Protein AF-A0A973B634-F1 (afdb_monomer)

Sequence (126 aa):
HNEVVKLTFDPTQISLRESLEIFFVIHDPTTMNRQGNDAGTQYRSGIYWATHDQEKVVEHMLSEMTEAKLFSQPIVTEVQPLTNYWPAEDYHQDFFENNPNQGYCVAVAGPKVAKFRKTFIDRVRH

Secondary structure (DSSP, 8-state):
----------TTTS-HHHHHHHHHHHS-TTSTTEETTEESGGG--EEEESSHHHHHHHHHHHHHHHHTT-SSS----EEEE-----PPPGGGTT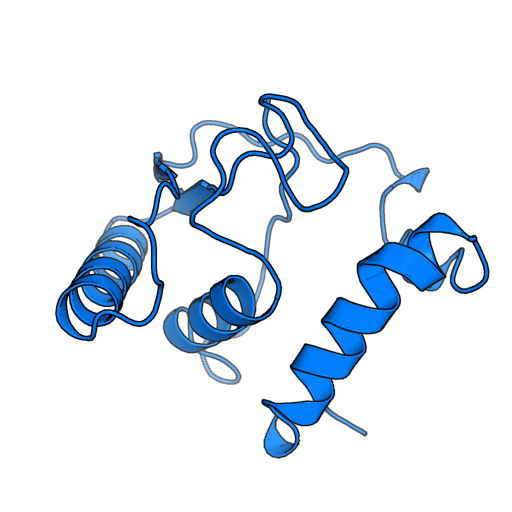HHHH-TTSHHIIIIIHHHHHHHHHH-GGG---

pLDDT: mean 88.32, std 9.32, range [44.12, 97.81]

Foldseek 3Di:
DADDDDDDDDCVLPNLLRVVVLVVQLFPQQDAQDTVVHHGNNHHAEDADADVVSLVSVVVVLVVCVVVCVDPHRGPYYYYHCPDDDDDDPCPPVVCVVCVPPPCNCVRVVVSVVSSCVVPVVSDDD

Mean predicted aligned error: 5.2 Å

Radius of gyration: 15.19 Å; Cα contacts (8 Å, |Δi|>4): 110; chains: 1; bounding box: 36×36×34 Å

Structure (mmCIF, N/CA/C/O backbone):
data_AF-A0A973B634-F1
#
_entry.id   AF-A0A973B634-F1
#
loop_
_atom_site.group_PDB
_atom_site.id
_atom_site.type_symbol
_atom_site.label_atom_id
_atom_site.label_alt_id
_atom_site.label_comp_id
_atom_site.label_asym_id
_atom_site.label_entity_id
_atom_site.label_seq_id
_atom_site.pdbx_PDB_ins_code
_atom_site.Cartn_x
_atom_site.Cartn_y
_atom_site.Cartn_z
_atom_site.occupancy
_atom_site.B_iso_or_equiv
_atom_site.auth_seq_id
_atom_site.auth_comp_id
_atom_site.auth_asym_id
_atom_site.auth_atom_id
_atom_site.pdbx_PDB_model_num
ATOM 1 N N . HIS A 1 1 ? 14.811 6.405 3.388 1.00 79.38 1 HIS A N 1
ATOM 2 C CA . HIS A 1 1 ? 14.100 5.647 2.336 1.00 79.38 1 HIS A CA 1
ATOM 3 C C . HIS A 1 1 ? 13.080 4.708 2.976 1.00 79.38 1 HIS A C 1
ATOM 5 O O . HIS A 1 1 ? 13.154 4.494 4.181 1.00 79.38 1 HIS A O 1
ATOM 11 N N . ASN A 1 2 ? 12.070 4.262 2.228 1.00 87.12 2 ASN A N 1
ATOM 12 C CA . ASN A 1 2 ? 11.141 3.199 2.634 1.00 87.12 2 ASN A CA 1
ATOM 13 C C . ASN A 1 2 ? 11.407 1.986 1.743 1.00 87.12 2 ASN A C 1
ATOM 15 O O . ASN A 1 2 ? 11.724 2.195 0.570 1.00 87.12 2 ASN A O 1
ATOM 19 N N . GLU A 1 3 ? 11.279 0.766 2.256 1.00 87.88 3 GLU A N 1
ATOM 20 C CA . GLU A 1 3 ? 11.226 -0.404 1.379 1.00 87.88 3 GLU A CA 1
ATOM 21 C C . GLU A 1 3 ? 9.875 -0.403 0.656 1.00 87.88 3 GLU A C 1
ATOM 23 O O . GLU A 1 3 ? 8.819 -0.296 1.279 1.00 87.88 3 GLU A O 1
ATOM 28 N N . VAL A 1 4 ? 9.904 -0.445 -0.676 1.00 90.31 4 VAL A N 1
ATOM 29 C CA . VAL A 1 4 ? 8.710 -0.274 -1.513 1.00 90.31 4 VAL A CA 1
ATOM 30 C C . VAL A 1 4 ? 8.726 -1.219 -2.699 1.00 90.31 4 VAL A C 1
ATOM 32 O O . VAL A 1 4 ? 9.782 -1.558 -3.231 1.00 90.31 4 VAL A O 1
ATOM 35 N N . VAL A 1 5 ? 7.532 -1.565 -3.175 1.00 90.31 5 VAL A N 1
ATOM 36 C CA . VAL A 1 5 ? 7.334 -2.234 -4.461 1.00 90.31 5 VAL A CA 1
ATOM 37 C C . VAL A 1 5 ? 6.740 -1.225 -5.435 1.00 90.31 5 VAL A C 1
ATOM 39 O O . VAL A 1 5 ? 5.686 -0.646 -5.172 1.00 90.31 5 VAL A O 1
ATOM 42 N N . LYS A 1 6 ? 7.400 -1.018 -6.579 1.00 91.88 6 LYS A N 1
ATOM 43 C CA . LYS A 1 6 ? 6.824 -0.245 -7.684 1.00 91.88 6 LYS A CA 1
ATOM 44 C C . LYS A 1 6 ? 5.951 -1.170 -8.525 1.00 91.88 6 LYS A C 1
ATOM 46 O O . LYS A 1 6 ? 6.465 -2.001 -9.267 1.00 91.88 6 LYS A O 1
ATOM 51 N N . LEU A 1 7 ? 4.636 -1.011 -8.421 1.00 90.44 7 LEU A N 1
ATOM 52 C CA . LEU A 1 7 ? 3.683 -1.843 -9.147 1.00 90.44 7 LEU A CA 1
ATOM 53 C C . LEU A 1 7 ? 3.359 -1.248 -10.524 1.00 90.44 7 LEU A C 1
ATOM 55 O O . LEU A 1 7 ? 2.997 -0.078 -10.634 1.00 90.44 7 LEU A O 1
ATOM 59 N N . THR A 1 8 ? 3.447 -2.074 -11.565 1.00 89.81 8 THR A N 1
ATOM 60 C CA . THR A 1 8 ? 2.878 -1.793 -12.891 1.00 89.81 8 THR A CA 1
ATOM 61 C C . THR A 1 8 ? 1.790 -2.824 -13.150 1.00 89.81 8 THR A C 1
ATOM 63 O O . THR A 1 8 ? 2.036 -4.017 -12.992 1.00 89.81 8 THR A O 1
ATOM 66 N N . PHE A 1 9 ? 0.589 -2.380 -13.511 1.00 89.00 9 PHE A N 1
ATOM 67 C CA . PHE A 1 9 ? -0.564 -3.257 -13.703 1.00 89.00 9 PHE A CA 1
ATOM 68 C C . PHE A 1 9 ? -1.429 -2.781 -14.872 1.00 89.00 9 PHE A C 1
ATOM 70 O O . PHE A 1 9 ? -1.386 -1.612 -15.257 1.00 89.00 9 PHE A O 1
ATOM 77 N N . ASP A 1 10 ? -2.212 -3.700 -15.434 1.00 90.44 10 ASP A N 1
ATOM 78 C CA . ASP A 1 10 ? -3.198 -3.406 -16.471 1.00 90.44 10 ASP A CA 1
ATOM 79 C C . ASP A 1 10 ? -4.553 -3.070 -15.817 1.00 90.44 10 ASP A C 1
ATOM 81 O O . ASP A 1 10 ? -5.173 -3.966 -15.227 1.00 90.44 10 ASP A O 1
ATOM 85 N N . PRO A 1 11 ? -5.040 -1.816 -15.926 1.00 90.3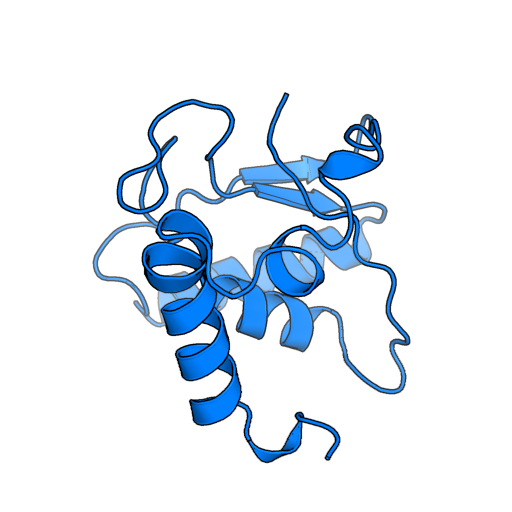1 11 PRO A N 1
ATOM 86 C CA . PRO A 1 11 ? -6.283 -1.387 -15.292 1.00 90.31 11 PRO A CA 1
ATOM 87 C C . PRO A 1 11 ? -7.532 -2.093 -15.839 1.00 90.31 11 PRO A C 1
ATOM 89 O O . PRO A 1 11 ? -8.582 -2.032 -15.204 1.00 90.31 11 PRO A O 1
ATOM 92 N N . THR A 1 12 ? -7.445 -2.768 -16.992 1.00 92.94 12 THR A N 1
ATOM 93 C CA . THR A 1 12 ? -8.550 -3.575 -17.538 1.00 92.94 12 THR A CA 1
ATOM 94 C C . THR A 1 12 ? -8.678 -4.943 -16.863 1.00 92.94 12 THR A C 1
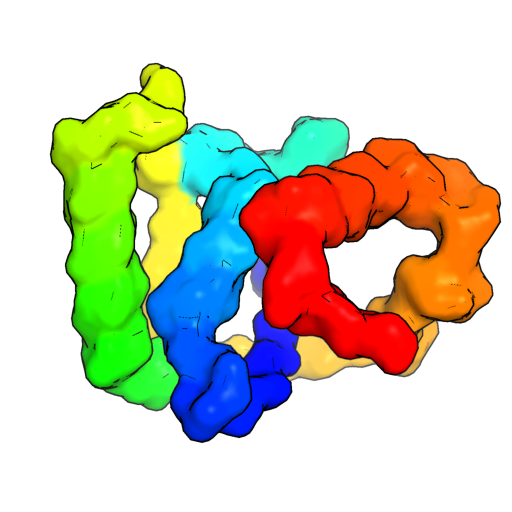ATOM 96 O O . THR A 1 12 ? -9.732 -5.572 -16.940 1.00 92.94 12 THR A O 1
ATOM 99 N N . GLN A 1 13 ? -7.624 -5.402 -16.182 1.00 92.12 13 GLN A N 1
ATOM 100 C CA . GLN A 1 13 ? -7.584 -6.692 -15.489 1.00 92.12 13 GLN A CA 1
ATOM 101 C C . GLN A 1 13 ? -7.759 -6.530 -13.973 1.00 92.12 13 GLN A C 1
ATOM 103 O O . GLN A 1 13 ? -8.457 -7.331 -13.341 1.00 92.12 13 GLN A O 1
ATOM 108 N N . ILE A 1 14 ? -7.137 -5.495 -13.400 1.00 92.62 14 ILE A N 1
ATOM 109 C CA . ILE A 1 14 ? -7.216 -5.156 -11.979 1.00 92.62 14 ILE A CA 1
ATOM 110 C C . ILE A 1 14 ? -7.214 -3.640 -11.796 1.00 92.62 14 ILE A C 1
ATOM 112 O O . ILE A 1 14 ? -6.376 -2.930 -12.346 1.00 92.62 14 ILE A O 1
ATOM 116 N N . SER A 1 15 ? -8.150 -3.129 -11.007 1.00 94.94 15 SER A N 1
ATOM 117 C CA . SER A 1 15 ? -8.202 -1.707 -10.685 1.00 94.94 15 SER A CA 1
ATOM 118 C C . SER A 1 15 ? -7.171 -1.325 -9.615 1.00 94.94 15 SER A C 1
ATOM 120 O O . SER A 1 15 ? -6.677 -2.155 -8.843 1.00 94.94 15 SER A O 1
ATOM 122 N N . LEU A 1 16 ? -6.877 -0.024 -9.515 1.00 95.12 16 LEU A N 1
ATOM 123 C CA . LEU A 1 16 ? -6.080 0.501 -8.405 1.00 95.12 16 LEU A CA 1
ATOM 124 C C . LEU A 1 16 ? -6.721 0.163 -7.054 1.00 95.12 16 LEU A C 1
ATOM 126 O O . LEU A 1 16 ? -6.022 -0.252 -6.136 1.00 95.12 16 LEU A O 1
ATOM 130 N N . ARG A 1 17 ? -8.046 0.308 -6.943 1.00 94.75 17 ARG A N 1
ATOM 131 C CA . ARG A 1 17 ? -8.776 0.017 -5.708 1.00 94.75 17 ARG A CA 1
ATOM 132 C C . ARG A 1 17 ? -8.568 -1.426 -5.261 1.00 94.75 17 ARG A C 1
ATOM 134 O O . ARG A 1 17 ? -8.218 -1.655 -4.114 1.00 94.75 17 ARG A O 1
ATOM 141 N N . GLU A 1 18 ? -8.693 -2.381 -6.171 1.00 92.69 18 GLU A N 1
ATOM 142 C CA . GLU A 1 18 ? -8.483 -3.798 -5.850 1.00 92.69 18 GLU A CA 1
ATOM 143 C C . GLU A 1 18 ? -7.031 -4.084 -5.453 1.00 92.69 18 GLU A C 1
ATOM 145 O O . GLU A 1 18 ? -6.770 -4.858 -4.535 1.00 92.69 18 GLU A O 1
ATOM 150 N N . SER A 1 19 ? -6.070 -3.409 -6.088 1.00 94.50 19 SER A N 1
ATOM 151 C CA . SER A 1 19 ? -4.657 -3.503 -5.700 1.00 94.50 19 SER A CA 1
ATOM 152 C C . SER A 1 19 ? -4.428 -2.994 -4.268 1.00 94.50 19 SER A C 1
ATOM 154 O O . SER A 1 19 ? -3.667 -3.591 -3.504 1.00 94.50 19 SER A O 1
ATOM 156 N N . LEU A 1 20 ? -5.118 -1.919 -3.877 1.00 95.12 20 LEU A N 1
ATOM 157 C CA . LEU A 1 20 ? -5.087 -1.380 -2.518 1.00 95.12 20 LEU A CA 1
ATOM 158 C C . LEU A 1 20 ? -5.816 -2.290 -1.516 1.00 95.12 20 LEU A C 1
ATOM 160 O O . LEU A 1 20 ? -5.339 -2.469 -0.398 1.00 95.12 20 LEU A O 1
ATOM 164 N N . GLU A 1 21 ? -6.925 -2.922 -1.901 1.00 93.25 21 GLU A N 1
ATOM 165 C CA . GLU A 1 21 ? -7.610 -3.926 -1.070 1.00 93.25 21 GLU A CA 1
ATOM 166 C C . GLU A 1 21 ? -6.673 -5.086 -0.745 1.00 93.25 21 GLU A C 1
ATOM 168 O O . GLU A 1 21 ? -6.542 -5.479 0.415 1.00 93.25 21 GLU A O 1
ATOM 173 N N . ILE A 1 22 ? -5.940 -5.577 -1.746 1.00 92.12 22 ILE A N 1
ATOM 174 C CA . ILE A 1 22 ? -4.911 -6.596 -1.545 1.00 92.12 22 ILE A CA 1
ATOM 175 C C . ILE A 1 22 ? -3.838 -6.086 -0.583 1.00 92.12 22 ILE A C 1
ATOM 177 O O . ILE A 1 22 ? -3.521 -6.783 0.383 1.00 92.12 22 ILE A O 1
ATOM 181 N N . PHE A 1 23 ? -3.319 -4.874 -0.804 1.00 94.25 23 PHE A N 1
ATOM 182 C CA . PHE A 1 23 ? -2.325 -4.245 0.066 1.00 94.25 23 PHE A CA 1
ATOM 183 C C . PHE A 1 23 ? -2.785 -4.246 1.530 1.00 94.25 23 PHE A C 1
ATOM 185 O O . PHE A 1 23 ? -2.087 -4.802 2.379 1.00 94.25 23 PHE A O 1
ATOM 192 N N . PHE A 1 24 ? -3.979 -3.737 1.835 1.00 93.12 24 PHE A N 1
ATOM 193 C CA . PHE A 1 24 ? -4.507 -3.687 3.205 1.00 93.12 24 PHE A CA 1
ATOM 194 C C . PHE A 1 24 ? -4.899 -5.054 3.787 1.00 93.12 24 PHE A C 1
ATOM 196 O O . PHE A 1 24 ? -4.972 -5.205 5.005 1.00 93.12 24 PHE A O 1
ATOM 203 N N . VAL A 1 25 ? -5.111 -6.078 2.955 1.00 90.56 25 VAL A N 1
ATOM 204 C CA . VAL A 1 25 ? -5.311 -7.454 3.429 1.00 90.56 25 VAL A CA 1
ATOM 205 C C . VAL A 1 25 ? -3.990 -8.091 3.866 1.00 90.56 25 VAL A C 1
ATOM 207 O O . VAL A 1 25 ? -3.986 -8.855 4.834 1.00 90.56 25 VAL A O 1
ATOM 210 N N . ILE A 1 26 ? -2.870 -7.821 3.191 1.00 88.25 26 ILE A N 1
ATOM 211 C CA . ILE A 1 26 ? -1.614 -8.574 3.385 1.00 88.25 26 ILE A CA 1
ATOM 212 C C . ILE A 1 26 ? -0.608 -7.937 4.359 1.00 88.25 26 ILE A C 1
ATOM 214 O O . ILE A 1 26 ? 0.411 -8.563 4.662 1.00 88.25 26 ILE A O 1
ATOM 218 N N . HIS A 1 27 ? -0.866 -6.735 4.874 1.00 91.12 27 HIS A N 1
ATOM 219 C CA . HIS A 1 27 ? -0.053 -6.104 5.923 1.00 91.12 27 HIS A CA 1
ATOM 220 C C . HIS A 1 27 ? -0.937 -5.393 6.958 1.00 91.12 27 HIS A C 1
ATOM 222 O O . HIS A 1 27 ? -2.109 -5.142 6.696 1.00 91.12 27 HIS A O 1
ATOM 228 N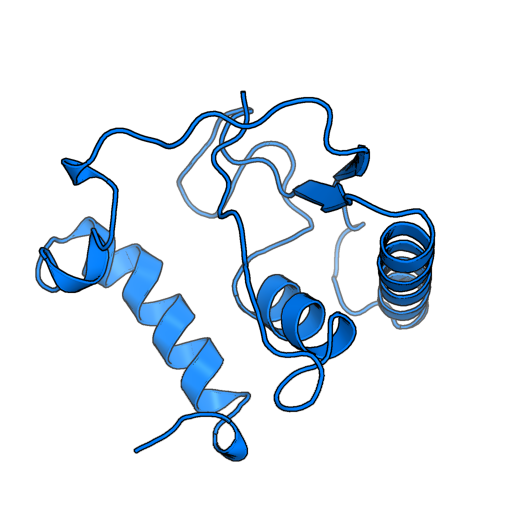 N . ASP A 1 28 ? -0.383 -5.094 8.134 1.00 92.94 28 ASP A N 1
ATOM 229 C CA . ASP A 1 28 ? -1.049 -4.297 9.167 1.00 92.94 28 ASP A CA 1
ATOM 230 C C . ASP A 1 28 ? -0.788 -2.793 8.941 1.00 92.94 28 ASP A C 1
ATOM 232 O O . ASP A 1 28 ? 0.356 -2.352 9.093 1.00 92.94 28 ASP A O 1
ATOM 236 N N . PRO A 1 29 ? -1.804 -1.988 8.582 1.00 95.69 29 PRO A N 1
ATOM 237 C CA . PRO A 1 29 ? -1.635 -0.561 8.322 1.00 95.69 29 PRO A CA 1
ATOM 238 C C . PRO A 1 29 ? -1.691 0.302 9.592 1.00 95.69 29 PRO A C 1
ATOM 240 O O . PRO A 1 29 ? -1.689 1.528 9.495 1.00 95.69 29 PRO A O 1
ATOM 243 N N . THR A 1 30 ? -1.785 -0.303 10.780 1.00 96.19 30 THR A N 1
ATOM 244 C CA . THR A 1 30 ? -1.949 0.412 12.058 1.00 96.19 30 THR A CA 1
ATOM 245 C C . THR A 1 30 ? -0.659 0.512 12.873 1.00 96.19 30 THR A C 1
ATOM 247 O O . THR A 1 30 ? -0.588 1.242 13.863 1.00 96.19 30 THR A O 1
ATOM 250 N N . THR A 1 31 ? 0.403 -0.180 12.451 1.00 94.25 31 THR A N 1
ATOM 251 C CA . THR A 1 31 ? 1.687 -0.213 13.154 1.00 94.25 31 THR A CA 1
ATOM 252 C C . THR A 1 31 ? 2.679 0.797 12.579 1.00 94.25 31 THR A C 1
ATOM 254 O O . THR A 1 31 ? 3.240 0.618 11.497 1.00 94.25 31 THR A O 1
ATOM 257 N N . MET A 1 32 ? 2.951 1.864 13.333 1.00 94.56 32 MET A N 1
ATOM 258 C CA . MET A 1 32 ? 3.915 2.893 12.929 1.00 94.56 32 MET A CA 1
ATOM 259 C C . MET A 1 32 ? 5.343 2.324 12.876 1.00 94.56 32 MET A C 1
ATOM 261 O O . MET A 1 32 ? 5.826 1.773 13.866 1.00 94.56 32 MET A O 1
ATOM 265 N N . ASN A 1 33 ? 6.032 2.505 11.740 1.00 94.06 33 ASN A N 1
ATOM 266 C CA . ASN A 1 33 ? 7.432 2.098 11.525 1.00 94.06 33 ASN A CA 1
ATOM 267 C C . ASN A 1 33 ? 7.718 0.624 11.882 1.00 94.06 33 ASN A C 1
ATOM 269 O O . ASN A 1 33 ? 8.769 0.302 12.445 1.00 94.06 33 ASN A O 1
ATOM 273 N N . ARG A 1 34 ? 6.757 -0.271 11.622 1.00 92.94 34 ARG A N 1
ATOM 274 C CA . ARG A 1 34 ? 6.879 -1.699 11.919 1.00 92.94 34 ARG A CA 1
ATOM 275 C C . ARG A 1 34 ? 5.948 -2.526 11.045 1.00 92.94 34 ARG A C 1
ATOM 277 O O . ARG A 1 34 ? 4.825 -2.105 10.775 1.00 92.94 34 ARG A O 1
ATOM 284 N N . GLN A 1 35 ? 6.375 -3.740 10.712 1.00 90.50 35 GLN A N 1
ATOM 285 C CA . GLN A 1 35 ? 5.503 -4.773 10.179 1.00 90.50 35 GLN A CA 1
ATOM 286 C C . GLN A 1 35 ? 5.846 -6.144 10.772 1.00 90.50 35 GLN A C 1
ATOM 288 O O . GLN A 1 35 ? 6.892 -6.721 10.492 1.00 90.50 35 GLN A O 1
ATOM 293 N N . GLY A 1 36 ? 4.971 -6.665 11.636 1.00 88.94 36 GLY A N 1
ATOM 294 C CA . GLY A 1 36 ? 5.277 -7.861 12.423 1.00 88.94 36 GLY A CA 1
ATOM 295 C C . GLY A 1 36 ? 6.543 -7.673 13.268 1.00 88.94 36 GLY A C 1
ATOM 296 O O . GLY A 1 36 ? 6.604 -6.769 14.103 1.00 88.94 36 GLY A O 1
ATOM 297 N N . ASN A 1 37 ? 7.550 -8.517 13.035 1.00 88.38 37 ASN A N 1
ATOM 298 C CA . ASN A 1 37 ? 8.832 -8.465 13.746 1.00 88.38 37 ASN A CA 1
ATOM 299 C C . ASN A 1 37 ? 9.827 -7.456 13.148 1.00 88.38 37 ASN A C 1
ATOM 301 O O . ASN A 1 37 ? 10.834 -7.155 13.790 1.00 88.38 37 ASN A O 1
ATOM 305 N N . ASP A 1 38 ? 9.545 -6.909 11.965 1.00 86.88 38 ASP A N 1
ATOM 306 C CA . ASP A 1 38 ? 10.441 -5.988 11.269 1.00 86.88 38 ASP A CA 1
ATOM 307 C C . ASP A 1 38 ? 10.160 -4.556 11.743 1.00 86.88 38 ASP A C 1
ATOM 309 O O . ASP A 1 38 ? 9.082 -4.011 11.504 1.00 86.88 38 ASP A O 1
ATOM 313 N N . ALA A 1 39 ? 11.099 -3.950 12.476 1.00 92.31 39 ALA A N 1
ATOM 314 C CA . ALA A 1 39 ? 10.941 -2.632 13.098 1.00 92.31 39 ALA A CA 1
ATOM 315 C C . ALA A 1 39 ? 11.981 -1.630 12.579 1.00 92.31 39 ALA A C 1
ATOM 317 O O . ALA A 1 39 ? 13.172 -1.927 12.518 1.00 92.31 39 ALA A O 1
ATOM 318 N N . GLY A 1 40 ? 11.526 -0.430 12.222 1.00 91.81 40 GLY A N 1
ATOM 319 C CA . GLY A 1 40 ? 12.345 0.603 11.593 1.00 91.81 40 GLY A CA 1
ATOM 320 C C . GLY A 1 40 ? 11.522 1.473 10.647 1.00 91.81 40 GLY A C 1
ATOM 321 O O . GLY A 1 40 ? 10.480 1.058 10.139 1.00 91.81 40 GLY A O 1
ATOM 322 N N . THR A 1 41 ? 11.977 2.702 10.399 1.00 91.62 41 THR A N 1
ATOM 323 C CA . THR A 1 41 ? 11.265 3.629 9.503 1.00 91.62 41 THR A CA 1
ATOM 324 C C . THR A 1 41 ? 11.159 3.079 8.085 1.00 91.62 41 THR A C 1
ATOM 326 O O . THR A 1 41 ? 10.194 3.391 7.398 1.00 91.62 41 THR A O 1
ATOM 329 N N . GLN A 1 42 ? 12.084 2.221 7.656 1.00 90.62 42 GLN A N 1
ATOM 330 C CA . GLN A 1 42 ? 12.057 1.534 6.366 1.00 90.62 42 GLN A CA 1
ATOM 331 C C . GLN A 1 42 ? 10.939 0.487 6.208 1.00 90.62 42 GLN A C 1
ATOM 333 O O . GLN A 1 42 ? 10.735 0.020 5.096 1.00 90.62 42 GLN A O 1
ATOM 338 N N . TYR A 1 43 ? 10.221 0.140 7.285 1.00 91.25 43 TYR A N 1
ATOM 339 C CA . TYR A 1 43 ? 9.098 -0.814 7.279 1.00 91.25 43 TYR A CA 1
ATOM 340 C C . TYR A 1 43 ? 7.742 -0.145 7.517 1.00 91.25 43 TYR A C 1
ATOM 342 O O . TYR A 1 43 ? 6.765 -0.800 7.888 1.00 91.25 43 TYR A O 1
ATOM 350 N N . ARG A 1 44 ? 7.671 1.180 7.381 1.00 95.94 44 ARG A N 1
ATOM 351 C CA . ARG A 1 44 ? 6.417 1.913 7.566 1.00 95.94 44 ARG A CA 1
ATOM 352 C C . ARG A 1 44 ? 5.465 1.651 6.399 1.00 95.94 44 ARG A C 1
ATOM 354 O O . ARG A 1 44 ? 5.882 1.591 5.243 1.00 95.94 44 ARG A O 1
ATOM 361 N N . SER A 1 45 ? 4.175 1.542 6.707 1.00 96.75 45 SER A N 1
ATOM 362 C CA . SER A 1 45 ? 3.129 1.482 5.684 1.00 96.75 45 SER A CA 1
ATOM 363 C C . SER A 1 45 ? 3.067 2.816 4.936 1.00 96.75 45 SER A C 1
ATOM 365 O O . SER A 1 45 ? 2.966 3.871 5.565 1.00 96.75 45 SER A O 1
ATOM 367 N N . GLY A 1 46 ? 3.138 2.774 3.606 1.00 96.62 46 GLY A N 1
ATOM 368 C CA . GLY A 1 46 ? 3.093 3.969 2.771 1.00 96.62 46 GLY A CA 1
ATOM 369 C C . GLY A 1 46 ? 2.605 3.686 1.357 1.00 96.62 46 GLY A C 1
ATOM 370 O O . GLY A 1 46 ? 2.888 2.629 0.793 1.00 96.62 46 GLY A O 1
ATOM 371 N N . ILE A 1 47 ? 1.877 4.647 0.796 1.00 97.44 47 ILE A N 1
ATOM 372 C CA . ILE A 1 47 ? 1.387 4.655 -0.580 1.00 97.44 47 ILE A CA 1
ATOM 373 C C . ILE A 1 47 ? 1.894 5.929 -1.251 1.00 97.44 47 ILE A C 1
ATOM 375 O O . ILE A 1 47 ? 1.591 7.043 -0.818 1.00 97.44 47 ILE A O 1
ATOM 379 N N . TYR A 1 48 ? 2.654 5.752 -2.331 1.00 97.19 48 TYR A N 1
ATOM 380 C CA . TYR A 1 48 ? 3.234 6.854 -3.092 1.00 97.19 48 TYR A CA 1
ATOM 381 C C . TYR A 1 48 ? 2.617 6.912 -4.481 1.00 97.19 48 TYR A C 1
ATOM 383 O O . TYR A 1 48 ? 2.799 5.997 -5.285 1.00 97.19 48 TYR A O 1
ATOM 391 N N . TRP A 1 49 ? 1.868 7.973 -4.754 1.00 96.50 49 TRP A N 1
ATOM 392 C CA . TRP A 1 49 ? 1.080 8.100 -5.976 1.00 96.50 49 TRP A CA 1
ATOM 393 C C . TRP A 1 49 ? 1.808 8.916 -7.048 1.00 96.50 49 TRP A C 1
ATOM 395 O O . TRP A 1 49 ? 2.584 9.824 -6.756 1.00 96.50 49 TRP A O 1
ATOM 405 N N . ALA A 1 50 ? 1.554 8.588 -8.314 1.00 95.06 50 ALA A N 1
ATOM 406 C CA . ALA A 1 50 ? 2.115 9.282 -9.473 1.00 95.06 50 ALA A CA 1
ATOM 407 C C . ALA A 1 50 ? 1.155 10.329 -10.060 1.00 95.06 50 ALA A C 1
ATOM 409 O O . ALA A 1 50 ? 1.598 11.247 -10.748 1.00 95.06 50 ALA A O 1
ATOM 410 N N . THR A 1 51 ? -0.152 10.202 -9.810 1.00 96.00 51 THR A N 1
ATOM 411 C CA . THR A 1 51 ? -1.167 11.155 -10.278 1.00 96.00 51 THR A CA 1
ATOM 412 C C . THR A 1 51 ? -2.171 11.486 -9.176 1.00 96.00 51 THR A C 1
ATOM 414 O O . THR A 1 51 ? -2.422 10.680 -8.282 1.00 96.00 51 THR A O 1
ATOM 417 N N . HIS A 1 52 ? -2.792 12.662 -9.272 1.00 96.62 52 HIS A N 1
ATOM 418 C CA . HIS A 1 52 ? -3.793 13.123 -8.306 1.00 96.62 52 HIS A CA 1
ATOM 419 C C . HIS A 1 52 ? -5.072 12.260 -8.300 1.00 96.62 52 HIS A C 1
ATOM 421 O O . HIS A 1 52 ? -5.754 12.151 -7.287 1.00 96.62 52 HIS A O 1
ATOM 427 N N . ASP A 1 53 ? -5.398 11.584 -9.405 1.00 96.38 53 ASP A N 1
ATOM 428 C CA . ASP A 1 53 ? -6.525 10.643 -9.416 1.00 96.38 53 ASP A CA 1
ATOM 429 C C . ASP A 1 53 ? -6.232 9.392 -8.577 1.00 96.38 53 ASP A C 1
ATOM 431 O O . ASP A 1 53 ? -7.138 8.852 -7.945 1.00 96.38 53 ASP A O 1
ATOM 435 N N . GLN A 1 54 ? -4.970 8.953 -8.509 1.00 97.12 54 GLN A N 1
ATOM 436 C CA . GLN A 1 54 ? -4.574 7.865 -7.613 1.00 97.12 54 GLN A CA 1
ATOM 437 C C . GLN A 1 54 ? -4.682 8.294 -6.147 1.00 97.12 54 GLN A C 1
ATOM 439 O O . GLN A 1 54 ? -5.199 7.527 -5.339 1.00 97.12 54 GLN A O 1
ATOM 444 N N . GLU A 1 55 ? -4.251 9.516 -5.816 1.00 97.62 55 GLU A N 1
ATOM 445 C CA . GLU A 1 55 ? -4.395 10.097 -4.473 1.00 97.62 55 GLU A CA 1
ATOM 446 C C . GLU A 1 55 ? -5.851 10.044 -3.999 1.00 97.62 55 GLU A C 1
ATOM 448 O O . GLU A 1 55 ? -6.131 9.459 -2.956 1.00 97.62 55 GLU A O 1
ATOM 453 N N . LYS A 1 56 ? -6.792 10.534 -4.815 1.00 97.81 56 LYS A N 1
ATOM 454 C CA . LYS A 1 56 ? -8.226 10.518 -4.481 1.00 97.81 56 LYS A CA 1
ATOM 455 C C . LYS A 1 56 ? -8.758 9.118 -4.195 1.00 97.81 56 LYS A C 1
ATOM 457 O O . LYS A 1 56 ? -9.553 8.942 -3.276 1.00 97.81 56 LYS A O 1
ATOM 462 N N . VAL A 1 57 ? -8.347 8.120 -4.980 1.00 97.62 57 VAL A N 1
ATOM 463 C CA . VAL A 1 57 ? -8.766 6.724 -4.764 1.00 97.62 57 VAL A CA 1
ATOM 464 C C . VAL A 1 57 ? -8.255 6.210 -3.418 1.00 97.62 57 VAL A C 1
ATOM 466 O O . VAL A 1 57 ? -9.003 5.544 -2.701 1.00 97.62 57 VAL A O 1
ATOM 469 N N . VAL A 1 58 ? -7.009 6.535 -3.065 1.00 97.44 58 VAL A N 1
ATOM 470 C CA . VAL A 1 58 ? -6.393 6.133 -1.793 1.00 97.44 58 VAL A CA 1
ATOM 471 C C . VAL A 1 58 ? -7.082 6.819 -0.615 1.00 97.44 58 VAL A C 1
ATOM 473 O O . VAL A 1 58 ? -7.482 6.143 0.328 1.00 97.44 58 VAL A O 1
ATOM 476 N N . GLU A 1 59 ? -7.267 8.138 -0.675 1.00 97.75 59 GLU A N 1
ATOM 477 C CA . GLU A 1 59 ? -7.922 8.909 0.387 1.00 97.75 59 GLU A CA 1
ATOM 478 C C . GLU A 1 59 ? -9.364 8.455 0.618 1.00 97.75 59 GLU A C 1
ATOM 480 O O . GLU A 1 59 ? -9.770 8.235 1.760 1.00 97.75 59 GLU A O 1
ATOM 485 N N . HIS A 1 60 ? -10.123 8.246 -0.462 1.00 97.75 60 HIS A N 1
ATOM 486 C CA . HIS A 1 60 ? -11.494 7.753 -0.373 1.00 97.75 60 HIS A CA 1
ATOM 487 C C . HIS A 1 60 ? -11.549 6.381 0.304 1.00 97.75 60 HIS A C 1
ATOM 489 O O . HIS A 1 60 ? -12.333 6.173 1.228 1.00 97.75 60 HIS A O 1
ATOM 495 N N . MET A 1 61 ? -10.667 5.462 -0.099 1.00 97.25 61 MET A N 1
ATOM 496 C CA . MET A 1 61 ? -10.586 4.140 0.512 1.00 97.25 61 MET A CA 1
ATOM 497 C C . MET A 1 61 ? -10.219 4.215 2.001 1.00 97.25 61 MET A C 1
ATOM 499 O O . MET A 1 61 ? -10.851 3.547 2.816 1.00 97.25 61 MET A O 1
ATOM 503 N N . LEU A 1 62 ? -9.246 5.046 2.387 1.00 97.19 62 LEU A N 1
ATOM 504 C CA . LEU A 1 62 ? -8.878 5.236 3.794 1.00 97.19 62 LEU A CA 1
ATOM 505 C C . LEU A 1 62 ? -10.041 5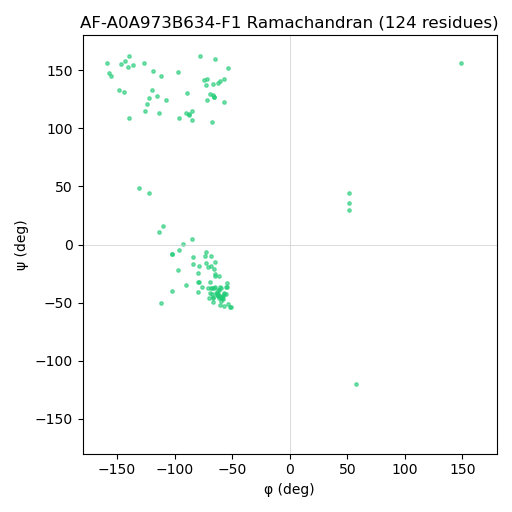.790 4.630 1.00 97.19 62 LEU A C 1
ATOM 507 O O . LEU A 1 62 ? -10.232 5.340 5.766 1.00 97.19 62 LEU A O 1
ATOM 511 N N . SER A 1 63 ? -10.833 6.715 4.074 1.00 97.31 63 SER A N 1
ATOM 512 C CA . SER A 1 63 ? -12.048 7.229 4.723 1.00 97.31 63 SER A CA 1
ATOM 513 C C . SER A 1 63 ? -13.055 6.108 4.966 1.00 97.31 63 SER A C 1
ATOM 515 O O . SER A 1 63 ? -13.448 5.879 6.108 1.00 97.31 63 SER A O 1
ATOM 517 N N . GLU A 1 64 ? -13.394 5.334 3.929 1.00 97.12 64 GLU A N 1
ATOM 518 C CA . GLU A 1 64 ? -14.344 4.218 4.026 1.00 97.12 64 GLU A CA 1
ATOM 519 C C . GLU A 1 64 ? -13.904 3.176 5.065 1.00 97.12 64 GLU A C 1
ATOM 521 O O . GLU A 1 64 ? -14.707 2.726 5.883 1.00 97.12 64 GLU A O 1
ATOM 526 N N . MET A 1 65 ? -12.619 2.808 5.080 1.00 96.06 65 MET A N 1
ATOM 527 C CA . MET A 1 65 ? -12.079 1.836 6.038 1.00 96.06 65 MET A CA 1
ATOM 528 C C . MET A 1 65 ? -12.120 2.356 7.482 1.00 96.06 65 MET A C 1
ATOM 530 O O . MET A 1 65 ? -12.378 1.583 8.412 1.00 96.06 65 MET A O 1
ATOM 534 N N . THR A 1 66 ? -11.868 3.654 7.667 1.00 94.94 66 THR A N 1
ATOM 535 C CA . THR A 1 66 ? -11.908 4.323 8.974 1.00 94.94 66 THR A CA 1
ATOM 536 C C . THR A 1 66 ? -13.342 4.422 9.491 1.00 94.94 66 THR A C 1
ATOM 538 O O . THR A 1 66 ? -13.609 4.064 10.639 1.00 94.94 66 THR A O 1
ATOM 541 N N . GLU A 1 67 ? -14.280 4.840 8.642 1.00 96.94 67 GLU A N 1
ATOM 542 C CA . GLU A 1 67 ? -15.710 4.926 8.959 1.00 96.94 67 GLU A CA 1
ATOM 543 C C . GLU A 1 67 ? -16.305 3.553 9.288 1.00 96.94 67 GLU A C 1
ATOM 545 O O . GLU A 1 67 ? -17.026 3.403 10.278 1.00 96.94 67 GLU A O 1
ATOM 550 N N . ALA A 1 68 ? -15.936 2.529 8.515 1.00 95.69 68 ALA A N 1
ATOM 551 C CA . ALA A 1 68 ? -16.342 1.146 8.746 1.00 95.69 68 ALA A CA 1
ATOM 552 C C . ALA A 1 68 ? -15.646 0.490 9.954 1.00 95.69 68 ALA A C 1
ATOM 554 O O . ALA A 1 68 ? -16.006 -0.629 10.323 1.00 95.69 68 ALA A O 1
ATOM 555 N N . LYS A 1 69 ? -14.667 1.163 10.582 1.00 93.81 69 LYS A N 1
ATOM 556 C CA . LYS A 1 69 ? -13.876 0.656 11.718 1.00 93.81 69 LYS A CA 1
ATOM 557 C C . LYS A 1 69 ? -13.276 -0.727 11.447 1.00 93.81 69 LYS A C 1
ATOM 559 O O . LYS A 1 69 ? -13.322 -1.613 12.301 1.00 93.81 69 LYS A O 1
ATOM 564 N N . LEU A 1 70 ? -12.714 -0.916 10.251 1.00 92.25 70 LEU A N 1
ATOM 565 C CA . LEU A 1 70 ? -12.157 -2.212 9.840 1.00 92.25 70 LEU A CA 1
ATOM 566 C C . LEU A 1 70 ? -10.938 -2.639 10.667 1.00 92.25 70 LEU A C 1
ATOM 568 O O . LEU A 1 70 ? -10.637 -3.831 10.740 1.00 92.25 70 LEU A O 1
ATOM 572 N N . PHE A 1 71 ? -10.261 -1.688 11.312 1.00 92.25 71 PHE A N 1
ATOM 573 C CA . PHE A 1 71 ? -9.154 -1.951 12.222 1.00 92.25 71 PHE A CA 1
ATOM 574 C C . PHE A 1 71 ? -9.466 -1.461 13.634 1.00 92.25 71 PHE A C 1
ATOM 576 O O . PHE A 1 71 ? -10.168 -0.472 13.838 1.00 92.25 71 PHE A O 1
ATOM 583 N N . SER A 1 72 ? -8.904 -2.157 14.624 1.00 90.62 72 SER A N 1
ATOM 584 C CA . SER A 1 72 ? -9.040 -1.813 16.044 1.00 90.62 72 SER A CA 1
ATOM 585 C C . SER A 1 72 ? -8.236 -0.574 16.449 1.00 90.62 72 SER A C 1
ATOM 587 O O . SER A 1 72 ? -8.473 -0.018 17.520 1.00 90.62 72 SER A O 1
ATOM 589 N N . GLN A 1 73 ? -7.285 -0.161 15.612 1.00 94.81 73 GLN A N 1
ATOM 590 C CA . GLN A 1 73 ? -6.423 1.001 15.794 1.00 94.81 73 GLN A CA 1
ATOM 591 C C . GLN A 1 73 ? -6.502 1.905 14.556 1.00 94.81 73 GLN A C 1
ATOM 593 O O . GLN A 1 73 ? -6.828 1.414 13.470 1.00 94.81 73 GLN A O 1
ATOM 598 N N . PRO A 1 74 ? -6.206 3.211 14.690 1.00 96.00 74 PRO A N 1
ATOM 599 C CA . PRO A 1 74 ? -6.166 4.119 13.550 1.00 96.00 74 PRO A CA 1
ATOM 600 C C . PRO A 1 74 ? -5.176 3.652 12.479 1.00 96.00 74 PRO A C 1
ATOM 602 O O . PRO A 1 74 ? -4.089 3.165 12.792 1.00 96.00 74 PRO A O 1
ATOM 605 N N . ILE A 1 75 ? -5.542 3.843 11.213 1.00 97.00 75 ILE A N 1
ATOM 606 C CA . ILE A 1 75 ? -4.632 3.622 10.089 1.00 97.00 75 ILE A CA 1
ATOM 607 C C . ILE A 1 75 ? -3.546 4.706 10.123 1.00 97.00 75 ILE A C 1
ATOM 609 O O . ILE A 1 75 ? -3.851 5.893 10.225 1.00 97.00 75 ILE A O 1
ATOM 613 N N . VAL A 1 76 ? -2.280 4.291 10.039 1.00 97.25 76 VAL A N 1
ATOM 614 C CA . VAL A 1 76 ? -1.100 5.178 10.041 1.00 97.25 76 VAL A CA 1
ATOM 615 C C . VAL A 1 76 ? -0.343 5.160 8.710 1.00 97.25 76 VAL A C 1
ATOM 617 O O . VAL A 1 76 ? 0.772 5.673 8.632 1.00 97.25 76 VAL A O 1
ATOM 620 N N . THR A 1 77 ? -0.924 4.554 7.671 1.00 97.50 77 THR A N 1
ATOM 621 C CA . THR A 1 77 ? -0.372 4.533 6.311 1.00 97.50 77 THR A CA 1
ATOM 622 C C . THR A 1 77 ? -0.151 5.953 5.801 1.00 97.50 77 THR A C 1
ATOM 624 O O . THR A 1 77 ? -1.093 6.741 5.728 1.00 97.50 77 THR A O 1
ATOM 627 N N . GLU A 1 78 ? 1.084 6.282 5.420 1.00 96.31 78 GLU A N 1
ATOM 628 C CA . GLU A 1 78 ? 1.364 7.571 4.786 1.00 96.31 78 GLU A CA 1
ATOM 629 C C . GLU A 1 78 ? 0.871 7.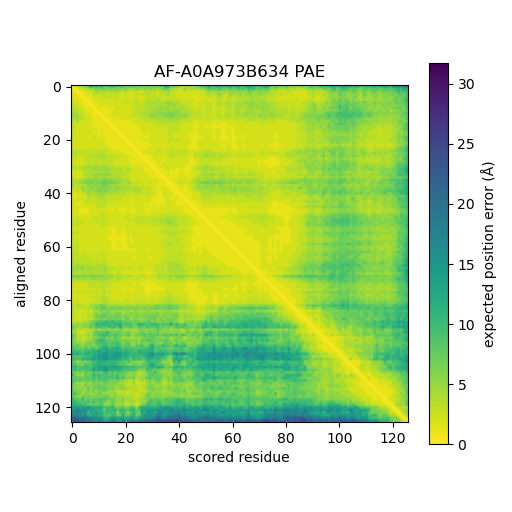591 3.334 1.00 96.31 78 GLU A C 1
ATOM 631 O O . GLU A 1 78 ? 0.998 6.603 2.612 1.00 96.31 78 GLU A O 1
ATOM 636 N N . VAL A 1 79 ? 0.335 8.729 2.894 1.00 97.31 79 VAL A N 1
ATOM 637 C CA . VAL A 1 79 ? -0.104 8.958 1.511 1.00 97.31 79 VAL A CA 1
ATOM 638 C C . VAL A 1 79 ? 0.597 10.209 1.015 1.00 97.31 79 VAL A C 1
ATOM 640 O O . VAL A 1 79 ? 0.404 11.280 1.587 1.00 97.31 79 VAL A O 1
ATOM 643 N N . GLN A 1 80 ? 1.473 10.075 0.020 1.00 97.19 80 GLN A N 1
ATOM 644 C CA . GLN A 1 80 ? 2.339 11.165 -0.445 1.00 97.19 80 GLN A CA 1
ATOM 645 C C . GLN A 1 80 ? 2.589 11.074 -1.960 1.00 97.19 80 GLN A C 1
ATOM 647 O O . GLN A 1 80 ? 2.552 9.976 -2.518 1.00 97.19 80 GLN A O 1
ATOM 652 N N . PRO A 1 81 ? 2.909 12.189 -2.642 1.00 96.94 81 PRO A N 1
ATOM 653 C CA . PRO A 1 81 ? 3.384 12.133 -4.019 1.00 96.94 81 PRO A CA 1
ATOM 654 C C . PRO A 1 81 ? 4.684 11.329 -4.119 1.00 96.94 81 PRO A C 1
ATOM 656 O O . PRO A 1 81 ? 5.591 11.465 -3.290 1.00 96.94 81 PRO A O 1
ATOM 659 N N . LEU A 1 82 ? 4.815 10.528 -5.176 1.00 95.25 82 LEU A N 1
ATOM 660 C CA . LEU A 1 82 ? 6.069 9.868 -5.518 1.00 95.25 82 LEU A CA 1
ATOM 661 C C . LEU A 1 82 ? 7.098 10.922 -5.949 1.00 95.25 82 LEU A C 1
ATOM 663 O O . LEU A 1 82 ? 7.034 11.457 -7.053 1.00 95.25 82 LEU A O 1
ATOM 667 N N . THR A 1 83 ? 8.068 11.204 -5.080 1.00 92.31 83 THR A N 1
ATOM 668 C CA . THR A 1 83 ? 9.146 12.169 -5.363 1.00 92.31 83 THR A CA 1
ATOM 669 C C . THR A 1 83 ? 10.362 11.513 -6.008 1.00 92.31 83 THR A C 1
ATOM 671 O O . THR A 1 83 ? 11.031 12.122 -6.841 1.00 92.31 83 THR A O 1
ATOM 674 N N . ASN A 1 84 ? 10.664 10.271 -5.628 1.00 90.50 84 ASN A N 1
ATOM 675 C CA . ASN A 1 84 ? 11.818 9.520 -6.099 1.00 90.50 84 ASN A CA 1
ATOM 676 C C . ASN A 1 84 ? 11.626 8.006 -5.906 1.00 90.50 84 ASN A C 1
ATOM 678 O O . ASN A 1 84 ? 10.840 7.555 -5.075 1.00 90.50 84 ASN A O 1
ATOM 682 N N . TYR A 1 85 ? 12.345 7.213 -6.700 1.00 91.06 85 TYR A N 1
ATOM 683 C CA . TYR A 1 85 ? 12.377 5.756 -6.599 1.00 91.06 85 TYR A CA 1
ATOM 684 C C . TYR A 1 85 ? 13.752 5.257 -7.031 1.00 91.06 85 TYR A C 1
ATOM 686 O O . TYR A 1 85 ? 14.244 5.651 -8.090 1.00 91.06 85 TYR A O 1
ATOM 694 N N . TRP A 1 86 ? 14.333 4.365 -6.233 1.00 89.44 86 TRP A N 1
ATOM 695 C CA . TRP A 1 86 ? 15.538 3.626 -6.588 1.00 89.44 86 TRP A CA 1
ATOM 696 C C . TRP A 1 86 ? 15.217 2.138 -6.520 1.00 89.44 86 TRP A C 1
ATOM 698 O O . TRP A 1 86 ? 14.704 1.695 -5.489 1.00 89.44 86 TRP A O 1
ATOM 708 N N . PRO A 1 87 ? 15.469 1.376 -7.598 1.00 87.25 87 PRO A N 1
ATOM 709 C CA . PRO A 1 87 ? 15.335 -0.067 -7.534 1.00 87.25 87 PRO A CA 1
ATOM 710 C C . PRO A 1 87 ? 16.326 -0.619 -6.506 1.00 87.25 87 PRO A C 1
ATOM 712 O O . PRO A 1 87 ? 17.465 -0.158 -6.428 1.00 87.25 87 PRO A O 1
ATOM 715 N N . ALA A 1 88 ? 15.871 -1.592 -5.719 1.00 84.62 88 ALA A N 1
ATOM 716 C CA . ALA A 1 88 ? 16.762 -2.395 -4.891 1.00 84.62 88 ALA A CA 1
ATOM 717 C C . ALA A 1 88 ? 17.704 -3.219 -5.781 1.00 84.62 88 ALA A C 1
ATOM 719 O O . ALA A 1 88 ? 17.399 -3.464 -6.953 1.00 84.62 88 ALA A O 1
ATOM 720 N N . GLU A 1 89 ? 18.825 -3.658 -5.215 1.00 80.75 89 GLU A N 1
ATOM 721 C CA . GLU A 1 89 ? 19.806 -4.504 -5.888 1.00 80.75 89 GLU A CA 1
ATOM 722 C C . GLU A 1 89 ? 19.167 -5.767 -6.490 1.00 80.75 89 GLU A C 1
ATOM 724 O O . GLU A 1 89 ? 18.182 -6.290 -5.969 1.00 80.75 89 GLU A O 1
ATOM 729 N N . ASP A 1 90 ? 19.760 -6.299 -7.564 1.00 79.62 90 ASP A N 1
ATOM 730 C CA . ASP A 1 90 ? 19.187 -7.412 -8.338 1.00 79.62 90 ASP A CA 1
ATOM 731 C C . ASP A 1 90 ? 18.859 -8.647 -7.487 1.00 79.62 90 ASP A C 1
ATOM 733 O O . ASP A 1 90 ? 17.870 -9.327 -7.736 1.00 79.62 90 ASP A O 1
ATOM 737 N N . TYR A 1 91 ? 19.643 -8.921 -6.439 1.00 78.19 91 TYR A N 1
ATOM 738 C CA . TYR A 1 91 ? 19.401 -10.066 -5.558 1.00 78.19 91 TYR A CA 1
ATOM 739 C C . TYR A 1 91 ? 18.131 -9.930 -4.700 1.00 78.19 91 TYR A C 1
ATOM 741 O O . TYR A 1 91 ? 17.651 -10.933 -4.174 1.00 78.19 91 TYR A O 1
ATOM 749 N N . HIS A 1 92 ? 17.591 -8.719 -4.533 1.00 82.81 92 HIS A N 1
ATOM 750 C CA . HIS A 1 92 ? 16.317 -8.478 -3.853 1.00 82.81 92 HIS A CA 1
ATOM 751 C C . HIS A 1 92 ? 15.107 -8.651 -4.776 1.00 82.81 92 HIS A C 1
ATOM 753 O O . HIS A 1 92 ? 13.985 -8.800 -4.286 1.00 82.81 92 HIS A O 1
ATOM 759 N N . GLN A 1 93 ? 15.314 -8.646 -6.093 1.00 81.00 93 GLN A N 1
ATOM 760 C CA . GLN A 1 93 ? 14.247 -8.886 -7.058 1.00 81.00 93 GLN A CA 1
ATOM 761 C C . GLN A 1 93 ? 13.870 -10.373 -7.039 1.00 81.00 93 GLN A C 1
ATOM 763 O O . GLN A 1 93 ? 14.730 -11.249 -6.924 1.00 81.00 93 GLN A O 1
ATOM 768 N N . ASP A 1 94 ? 12.567 -10.659 -7.071 1.00 81.38 94 ASP A N 1
ATOM 769 C CA . ASP A 1 94 ? 12.010 -12.020 -7.039 1.00 81.38 94 ASP A CA 1
ATOM 770 C C . ASP A 1 94 ? 12.543 -12.888 -5.879 1.00 81.38 94 ASP A C 1
ATOM 772 O O . ASP A 1 94 ? 12.629 -14.114 -5.957 1.00 81.38 94 ASP A O 1
ATOM 776 N N . PHE A 1 95 ? 12.895 -12.251 -4.754 1.00 78.1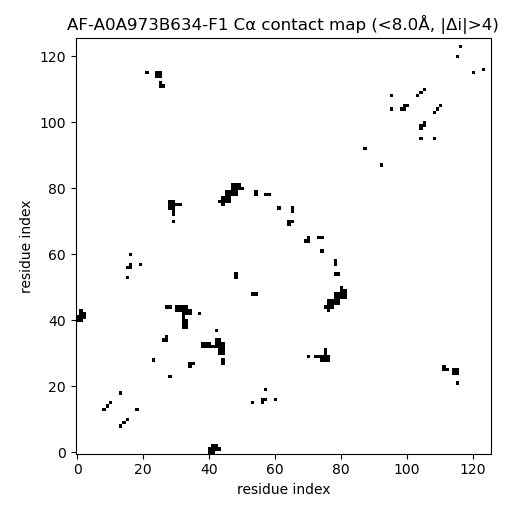9 95 PHE A N 1
ATOM 777 C CA . PHE A 1 95 ? 13.599 -12.900 -3.645 1.00 78.19 95 PHE A CA 1
ATOM 778 C C . PHE A 1 95 ? 12.875 -14.141 -3.108 1.00 78.19 95 PHE A C 1
ATOM 780 O O . PHE A 1 95 ? 13.512 -15.161 -2.853 1.00 78.19 95 PHE A O 1
ATOM 787 N N . PHE A 1 96 ? 11.546 -14.071 -2.954 1.00 76.50 96 PHE A N 1
ATOM 788 C CA . PHE A 1 96 ? 10.737 -15.201 -2.488 1.00 76.50 96 PHE A CA 1
ATOM 789 C C . PHE A 1 96 ? 10.688 -16.350 -3.502 1.00 76.50 96 PHE A C 1
ATOM 791 O O . PHE A 1 96 ? 10.710 -17.509 -3.100 1.00 76.50 96 PHE A O 1
ATOM 798 N N . GLU A 1 97 ? 10.640 -16.042 -4.798 1.00 76.00 97 GLU A N 1
ATOM 799 C CA . GLU A 1 97 ? 10.643 -17.046 -5.866 1.00 76.00 97 GLU A CA 1
ATOM 800 C C . GLU A 1 97 ? 11.997 -17.760 -5.951 1.00 76.00 97 GLU A C 1
ATOM 802 O O . GLU A 1 97 ? 12.049 -18.980 -6.103 1.00 76.00 97 GLU A O 1
ATOM 807 N N . ASN A 1 98 ? 13.084 -17.015 -5.741 1.00 77.19 98 ASN A N 1
ATOM 808 C CA . ASN A 1 98 ? 14.447 -17.538 -5.752 1.00 77.19 98 ASN A CA 1
ATOM 809 C C . ASN A 1 98 ? 14.844 -18.248 -4.442 1.00 77.19 98 ASN A C 1
ATOM 811 O O . ASN A 1 98 ? 15.719 -19.113 -4.451 1.00 77.19 98 ASN A O 1
ATOM 815 N N . ASN A 1 99 ? 14.202 -17.920 -3.311 1.00 79.50 99 ASN A N 1
ATOM 816 C CA . ASN A 1 99 ? 14.535 -18.449 -1.978 1.00 79.50 99 ASN A CA 1
ATOM 817 C C . ASN A 1 99 ? 13.306 -18.973 -1.197 1.00 79.50 99 ASN A C 1
ATOM 819 O O . ASN A 1 99 ? 13.149 -18.670 -0.009 1.00 79.50 99 ASN A O 1
ATOM 823 N N . PRO A 1 100 ? 12.432 -19.807 -1.794 1.00 77.56 100 PRO A N 1
ATOM 824 C CA . PRO A 1 100 ? 11.123 -20.133 -1.217 1.00 77.56 100 PRO A CA 1
ATOM 825 C C . PRO A 1 100 ? 11.215 -20.898 0.112 1.00 77.56 100 PRO A C 1
ATOM 827 O O . PRO A 1 100 ? 10.330 -20.787 0.959 1.00 77.56 100 PRO A O 1
ATOM 830 N N . ASN A 1 101 ? 12.305 -21.646 0.317 1.00 81.75 101 ASN A N 1
ATOM 831 C CA . ASN A 1 101 ? 12.544 -22.461 1.512 1.00 81.75 101 ASN A CA 1
ATOM 832 C C . ASN A 1 101 ? 13.341 -21.731 2.605 1.00 81.75 101 ASN A C 1
ATOM 834 O O . ASN A 1 101 ? 13.635 -22.320 3.647 1.00 81.75 101 ASN A O 1
ATOM 838 N N . GLN A 1 102 ? 13.731 -20.472 2.389 1.00 82.19 102 GLN A N 1
ATOM 839 C CA . GLN A 1 102 ? 14.439 -19.709 3.410 1.00 82.19 102 GLN A CA 1
ATOM 840 C C . GLN A 1 102 ? 13.509 -19.436 4.599 1.00 82.19 102 GLN A C 1
ATOM 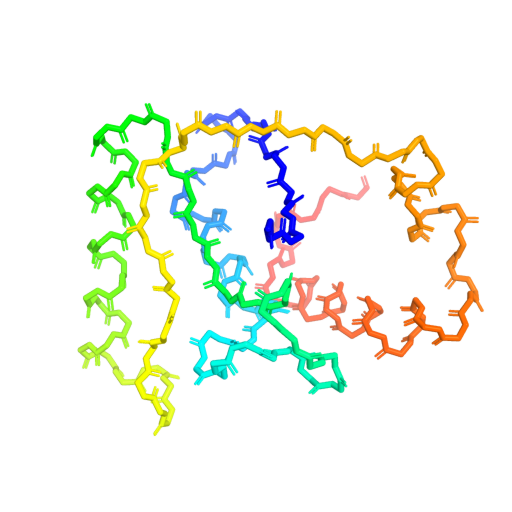842 O O . GLN A 1 102 ? 12.347 -19.072 4.424 1.00 82.19 102 GLN A O 1
ATOM 847 N N . GLY A 1 103 ? 14.027 -19.571 5.824 1.00 75.62 103 GLY A N 1
ATOM 848 C CA . GLY A 1 103 ? 13.215 -19.461 7.043 1.00 75.62 103 GLY A CA 1
ATOM 849 C C . GLY A 1 103 ? 12.411 -18.158 7.145 1.00 75.62 103 GLY A C 1
ATOM 850 O O . GLY A 1 103 ? 11.259 -18.185 7.570 1.00 75.62 103 GLY A O 1
ATOM 851 N N . TYR A 1 104 ? 12.972 -17.035 6.683 1.00 78.75 104 TYR A N 1
ATOM 852 C CA . TYR A 1 104 ? 12.270 -15.747 6.638 1.00 78.75 104 TYR A CA 1
ATOM 853 C C . TYR A 1 104 ? 11.102 -15.750 5.636 1.00 78.75 104 TYR A C 1
ATOM 855 O O . TYR A 1 104 ? 9.989 -15.352 5.975 1.00 78.75 104 TYR A O 1
ATOM 863 N N . CYS A 1 105 ? 11.319 -16.270 4.425 1.00 73.00 105 CYS A N 1
ATOM 864 C CA . CYS A 1 105 ? 10.293 -16.408 3.391 1.00 73.00 105 CYS A CA 1
ATOM 865 C C . CYS A 1 105 ? 9.113 -17.264 3.869 1.00 73.00 105 CYS A C 1
ATOM 867 O O . CYS A 1 105 ? 7.957 -16.857 3.734 1.00 73.00 105 CYS A O 1
ATOM 869 N N . VAL A 1 106 ? 9.400 -18.407 4.496 1.00 70.19 106 VAL A N 1
ATOM 870 C CA . VAL A 1 106 ? 8.375 -19.303 5.048 1.00 70.19 106 VAL A CA 1
ATOM 871 C C . VAL A 1 106 ? 7.599 -18.630 6.183 1.00 70.19 106 VAL A C 1
ATOM 873 O O . VAL A 1 106 ? 6.378 -18.756 6.241 1.00 70.19 106 VAL A O 1
ATOM 876 N N . ALA A 1 107 ? 8.281 -17.898 7.066 1.00 70.25 107 ALA A N 1
ATOM 877 C CA . ALA A 1 107 ? 7.659 -17.289 8.238 1.00 70.25 107 ALA A CA 1
ATOM 878 C C . ALA A 1 107 ? 6.872 -16.000 7.933 1.00 70.25 107 ALA A C 1
ATOM 880 O O . ALA A 1 107 ? 5.879 -15.731 8.606 1.00 70.25 107 ALA A O 1
ATOM 881 N N . VAL A 1 108 ? 7.291 -15.204 6.941 1.00 77.94 108 VAL A N 1
ATOM 882 C CA . VAL A 1 108 ? 6.734 -13.860 6.687 1.00 77.94 108 VAL A CA 1
ATOM 883 C C . VAL A 1 108 ? 5.948 -13.785 5.380 1.00 77.94 108 VAL A C 1
ATOM 885 O O . VAL A 1 108 ? 4.812 -13.311 5.374 1.00 77.94 108 VAL A O 1
ATOM 888 N N . ALA A 1 109 ? 6.515 -14.252 4.265 1.00 76.69 109 ALA A N 1
ATOM 889 C CA . ALA A 1 109 ? 5.866 -14.161 2.956 1.00 76.69 109 ALA A CA 1
ATOM 890 C C . ALA A 1 109 ? 4.804 -15.256 2.765 1.00 76.69 109 ALA A C 1
ATOM 892 O O . ALA A 1 109 ? 3.703 -14.968 2.293 1.00 76.69 109 ALA A O 1
ATOM 893 N N . GLY A 1 110 ? 5.087 -16.485 3.209 1.00 77.19 110 GLY A N 1
ATOM 894 C CA . GLY A 1 110 ? 4.168 -17.625 3.125 1.00 77.19 110 GLY A CA 1
ATOM 895 C C . GLY A 1 110 ? 2.761 -17.332 3.675 1.00 77.19 110 GLY A C 1
ATOM 896 O O . GLY A 1 110 ? 1.785 -17.489 2.934 1.00 77.19 110 GLY A O 1
ATOM 897 N N . PRO A 1 111 ? 2.615 -16.840 4.923 1.00 81.75 111 PRO A N 1
ATOM 898 C CA . PRO A 1 111 ? 1.311 -16.490 5.488 1.00 81.75 111 PRO A CA 1
ATOM 899 C C . PRO A 1 111 ? 0.577 -15.391 4.711 1.00 81.75 111 PRO A C 1
ATOM 901 O O . PRO A 1 111 ? -0.644 -15.462 4.563 1.00 81.75 111 PRO A O 1
ATOM 904 N N . LYS A 1 112 ? 1.301 -14.399 4.172 1.00 80.81 112 LYS A N 1
ATOM 905 C CA . LYS A 1 112 ? 0.716 -13.317 3.360 1.00 80.81 112 LYS A CA 1
ATOM 906 C C . LYS A 1 112 ? 0.164 -13.849 2.039 1.00 80.81 112 LYS A C 1
ATOM 908 O O . LYS A 1 112 ? -0.977 -13.549 1.693 1.00 80.81 112 LYS A O 1
ATOM 913 N N . VAL A 1 113 ? 0.926 -14.700 1.347 1.00 78.94 113 VAL A N 1
ATOM 914 C CA . VAL A 1 113 ? 0.489 -15.357 0.103 1.00 78.94 113 VAL A CA 1
ATOM 915 C C . VAL A 1 113 ? -0.712 -16.266 0.361 1.00 78.94 113 VAL A C 1
ATOM 917 O O . VAL A 1 113 ? -1.681 -16.235 -0.395 1.00 78.94 113 VAL A O 1
ATOM 920 N N . ALA A 1 114 ? -0.697 -17.043 1.448 1.00 80.56 114 ALA A N 1
ATOM 921 C CA . ALA A 1 114 ? -1.825 -17.892 1.822 1.00 80.56 114 ALA A CA 1
ATOM 922 C C . ALA A 1 114 ? -3.091 -17.070 2.122 1.00 80.56 114 ALA A C 1
ATOM 924 O O . ALA A 1 114 ? -4.174 -17.421 1.651 1.00 80.56 114 ALA A O 1
ATOM 925 N N . LYS A 1 115 ? -2.958 -15.952 2.851 1.00 80.94 115 LYS A N 1
ATOM 926 C CA . LYS A 1 115 ? -4.064 -15.023 3.125 1.00 80.94 115 LYS A CA 1
ATOM 927 C C . LYS A 1 115 ? -4.623 -14.434 1.830 1.00 80.94 115 LYS A C 1
ATOM 929 O O . LYS A 1 115 ? -5.832 -14.471 1.636 1.00 80.94 115 LYS A O 1
ATOM 934 N N . PHE A 1 116 ? -3.758 -13.980 0.922 1.00 81.50 116 PHE A N 1
ATOM 935 C CA . PHE A 1 116 ? -4.162 -13.490 -0.395 1.00 81.50 116 PHE A CA 1
ATOM 936 C C . PHE A 1 116 ? -4.939 -14.549 -1.190 1.00 81.50 116 PHE A C 1
ATOM 938 O O . PHE A 1 116 ? -6.071 -14.298 -1.592 1.00 81.50 116 PHE A O 1
ATOM 945 N N . ARG A 1 117 ? -4.385 -15.760 -1.347 1.00 81.06 117 ARG A N 1
ATOM 946 C CA . ARG A 1 117 ? -5.035 -16.855 -2.091 1.00 81.06 117 ARG A CA 1
ATOM 947 C C . ARG A 1 117 ? -6.392 -17.244 -1.501 1.00 81.06 117 ARG A C 1
ATOM 949 O O . ARG A 1 117 ? -7.311 -17.551 -2.250 1.00 81.06 117 ARG A O 1
ATOM 956 N N . LYS A 1 118 ? -6.521 -17.228 -0.170 1.00 79.81 118 LYS A N 1
ATOM 957 C CA . LYS A 1 118 ? -7.783 -17.525 0.520 1.00 79.81 118 LYS A CA 1
ATOM 958 C C . LYS A 1 118 ? -8.832 -16.432 0.300 1.00 79.81 118 LYS A C 1
ATOM 960 O O . LYS A 1 118 ? -10.000 -16.757 0.125 1.00 79.81 118 LYS A O 1
ATOM 965 N N . THR A 1 119 ? -8.431 -15.163 0.348 1.00 79.31 119 THR A N 1
ATOM 966 C CA . THR A 1 119 ? -9.353 -14.021 0.243 1.00 79.31 119 THR A CA 1
ATOM 967 C C . THR A 1 119 ? -9.750 -13.715 -1.202 1.00 79.31 119 THR A C 1
ATOM 969 O O . THR A 1 119 ? -10.878 -13.300 -1.438 1.00 79.31 119 THR A O 1
ATOM 972 N N . PHE A 1 120 ? -8.860 -13.94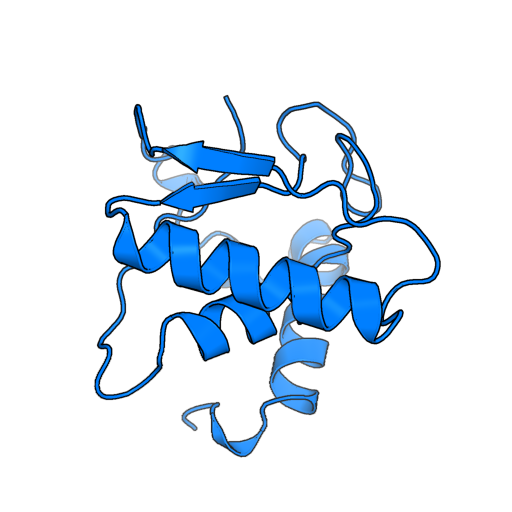8 -2.170 1.00 80.69 120 PHE A N 1
ATOM 973 C CA . PHE A 1 120 ? -9.034 -13.543 -3.569 1.00 80.69 120 PHE A CA 1
ATOM 974 C C . PHE A 1 120 ? -8.963 -14.732 -4.537 1.00 80.69 120 PHE A C 1
ATOM 976 O O . PHE A 1 120 ? -8.300 -14.658 -5.570 1.00 80.69 120 PHE A O 1
ATOM 983 N N . ILE A 1 121 ? -9.622 -15.845 -4.201 1.00 75.19 121 ILE A N 1
ATOM 984 C CA . ILE A 1 121 ? -9.494 -17.117 -4.933 1.00 75.19 121 ILE A CA 1
ATOM 985 C C . ILE A 1 121 ? -9.798 -16.980 -6.436 1.00 75.19 121 ILE A C 1
ATOM 987 O O . ILE A 1 121 ? -9.072 -17.532 -7.256 1.00 75.19 121 ILE A O 1
ATOM 991 N N . ASP A 1 122 ? -10.773 -16.139 -6.796 1.00 75.00 122 ASP A N 1
ATOM 992 C CA . ASP A 1 122 ? -11.192 -15.887 -8.183 1.00 75.00 122 ASP A CA 1
ATOM 993 C C . ASP A 1 122 ? -10.190 -15.034 -8.988 1.00 75.00 122 ASP A C 1
ATOM 995 O O . ASP A 1 122 ? -10.329 -14.872 -10.200 1.00 75.00 122 ASP A O 1
ATOM 999 N N . ARG A 1 123 ? -9.179 -14.453 -8.327 1.00 66.94 123 ARG A N 1
ATOM 1000 C CA . ARG A 1 123 ? -8.157 -13.592 -8.949 1.00 66.94 123 ARG A CA 1
ATOM 1001 C C . ARG A 1 123 ? -6.825 -14.299 -9.182 1.00 66.94 123 ARG A C 1
ATOM 1003 O O . ARG A 1 123 ? -5.946 -13.734 -9.831 1.00 66.94 123 ARG A O 1
ATOM 1010 N N . VAL A 1 124 ? -6.649 -15.513 -8.667 1.00 63.53 124 VAL A N 1
ATOM 1011 C CA . VAL A 1 124 ? -5.411 -16.273 -8.854 1.00 63.53 124 VAL A CA 1
ATOM 1012 C C . VAL A 1 124 ? -5.498 -17.020 -10.179 1.00 63.53 124 VAL A C 1
ATOM 1014 O O . VAL A 1 124 ? -6.334 -17.903 -10.344 1.00 63.53 124 VAL A O 1
ATOM 1017 N N . ARG A 1 125 ? -4.632 -16.673 -11.138 1.00 59.31 125 ARG A N 1
ATOM 1018 C CA . ARG A 1 125 ? -4.466 -17.488 -12.348 1.00 59.31 125 ARG A CA 1
ATOM 1019 C C . ARG A 1 125 ? -3.848 -18.832 -11.955 1.00 59.31 125 ARG A C 1
ATOM 1021 O O . ARG A 1 125 ? -2.853 -18.850 -11.230 1.00 59.31 125 ARG A O 1
ATOM 1028 N N . HIS A 1 126 ? -4.484 -19.915 -12.395 1.00 44.12 126 HIS A N 1
ATOM 1029 C CA . HIS A 1 126 ? -3.948 -21.272 -12.307 1.00 44.12 126 HIS A CA 1
ATOM 1030 C C . HIS A 1 126 ? -2.768 -21.466 -13.255 1.00 44.12 126 HIS A C 1
ATOM 1032 O O . HIS A 1 126 ? -2.801 -20.869 -14.356 1.00 44.12 126 HIS A O 1
#

Nearest PDB structures (foldseek):
  4gwb-assembly1_A-2  TM=9.582E-01  e=1.230E-08  Sinorhizobium meliloti 1021
  1nwa-assembly1_A  TM=9.717E-01  e=9.669E-08  Mycobacterium tuberculosis
  2j89-assembly1_A  TM=9.592E-01  e=6.302E-07  Populus trichocarpa
  7e43-assembly1_B  TM=9.498E-01  e=1.106E-06  Helicobacter pylori 26695
  6agv-assembly1_A  TM=9.466E-01  e=6.360E-06  Mus musculus

Solvent-accessible surface area (backbone atoms only — not comparable to full-atom values): 7819 Å² total; per-residue (Å²): 124,65,72,80,81,90,84,82,83,57,68,93,82,49,45,72,67,58,54,49,52,50,51,62,69,58,48,68,47,51,43,78,31,20,51,90,92,46,73,39,69,42,41,36,45,67,49,67,32,91,47,72,70,53,44,52,56,51,54,50,50,53,48,53,42,58,75,69,53,76,51,99,56,69,76,57,52,44,78,46,75,59,86,79,86,77,85,74,61,74,80,66,56,65,39,56,80,77,37,56,85,38,71,65,34,50,70,57,50,43,58,33,54,51,50,47,52,70,74,42,55,93,74,60,83,129